Protein 3RCO (pdb70)

Secondary structure (DSSP, 8-state):
--HHHHHHHHHHHHHHT-TT-EEHHHHHHHHHHHHSS---TTTTT-SSHHHHHHT-TTTEEEEE-TTS-EEEEE--/---HHHHHHHHHHHHHHT-TT-EEHHHHHHHHHHHHSS---TTTTT-SSHHHHHHT-TTTEEEEE-TTS-EEEEEPP-

Radius of gyration: 16.79 Å; Cα contacts (8 Å, |Δi|>4): 207; chains: 2; bounding box: 36×57×35 Å

Sequence (154 aa):
MLEGDLVSKMLRAVLQSHKNGVALPRLQGEYRRSLTGDWIPFKQLGFPTLEAYLRSVPAVVRIETSRSGEITCYAMAGMLEGDLVSSKMLRAVLQSHKNGVALPRLQGEYRRSLTGDWIPFKQLGFPTLEAYLRSVPAVVRIETSRRSSGEITCYAMAC

Solvent-accessible surface area: 9227 Å² total; per-residue (Å²): 118,129,78,28,73,90,6,21,81,33,0,75,9,3,1,90,67,56,104,135,12,5,45,19,111,97,0,37,37,56,1,122,79,16,12,54,81,139,3,31,45,136,136,42,61,53,91,70,21,47,30,6,1,139,52,27,91,76,10,5,95,26,78,82,57,247,97,45,111,36,39,0,44,32,78,144,136,104,129,78,27,67,70,4,23,68,30,0,61,7,4,1,84,82,60,103,132,13,5,26,29,101,152,0,39,41,49,1,121,80,20,11,49,82,145,4,32,42,136,135,43,62,53,91,69,22,82,30,6,1,158,54,25,89,71,11,5,92,45,75,102,57,246,101,56,73,11,28,0,52,26,74,85,142

Foldseek 3Di:
DDPLVVLLVLLLVLQVVDPPFDWPVCSQVSSCVRPVHGRPQVVVPDPDPVRSVVVCCQAWDWDADPVGTITIHGHD/DDDPLVVLLVLLLVLQVVPPQFAWPVCSQVSSCVRPVHGRPQVVVPDPDPVRSQVVCCQQWDWDADPVGTIGIHGRDD

B-factor: mean 20.44, std 10.14, range [2.0, 56.43]

CATH classification: 3.30.420.610

InterPro domains:
  IPR002999 Tudor domain [PF00567] (460-581)
  IPR002999 Tudor domain [PF00567] (650-774)
  IPR002999 Tudor domain [PF00567] (909-1026)
  IPR002999 Tudor domain [PS50304] (513-570)
  IPR002999 Tudor domain [PS50304] (703-760)
  IPR002999 Tudor domain [SM00333] (512-568)
  IPR002999 Tudor domain [SM00333] (702-758)
  IPR025605 OST-HTH/LOTUS domain [PF12872] (7-70)
  IPR025605 OST-HTH/LOTUS domain [PF12872] (236-270)
  IPR025605 OST-HTH/LOTUS domain [PS51644] (3-76)
  IPR025605 OST-HTH/LOTUS domain [PS51644] (233-302)
  IPR025605 OST-HTH/LOTUS domain [PS51644] (337-406)
  IPR035437 SNase-like, OB-fold superfamily [G3DSA:2.40.50.90] (467-633)
  IPR035437 SNase-like, OB-fold superfamily [G3DSA:2.40.50.90] (656-823)
  IPR035437 SNase-like, OB-fold superfamily [G3DSA:2.40.50.90] (916-1080)
  IPR037978 TDRD7, third LOTUS domain [cd09974] (338-404)
  IPR041966 LOTUS-like domain [G3DSA:3.30.420.610] (1-82)
  IPR041966 LOTUS-like domain [G3DSA:3.30.420.610] (232-310)
  IPR041966 LOTUS-like domain [G3DSA:3.30.420.610] (331-412)
  IPR047448 TDRD7, second Tudor domain [cd20428] (653-792)

GO terms:
  GO:0035770 ribonucleoprotein granule (C, IDA)
  GO:0003729 mRNA binding (F, IDA)
  GO:0002089 lens morphogenesis in camera-type eye (P, IMP)
  GO:0010608 post-transcriptional regulation of gene expression (P, IMP)
  GO:0070306 lens fiber cell differentiation (P, IMP)
  GO:0005515 protein binding (F, IPI)
  GO:0036464 cytoplasmic ribonucleoprotein granule (C, IDA)

Nearest PDB structures (foldseek):
  3rco-assembly1_B  TM=9.983E-01  e=3.506E-13  Homo sapiens
  2lh9-assembly1_A  TM=9.184E-01  e=1.594E-10  Mus musculus
  8wxs-assembly1_B  TM=8.803E-01  e=1.521E-05  Drosophila melanogaster
  3s93-assembly1_A  TM=9.175E-01  e=5.518E-05  Homo sapiens
  8wxs-assembly1_A  TM=8.798E-01  e=2.428E-04  Drosophila melanogaster

Structure (mmCIF, N/CA/C/O backbone):
data_3RCO
#
_entry.id   3RCO
#
_cell.length_a   99.788
_cell.length_b   99.788
_cell.length_c   99.788
_cell.angle_alpha   90.00
_cell.angle_beta   90.00
_cell.angle_gamma   90.00
#
_symmetry.space_group_name_H-M   'I 2 3'
#
loop_
_entity.id
_entity.type
_entity.pdbx_description
1 polymer 'Tudor domain-containing protein 7'
2 non-polymer 'CHLORIDE ION'
3 water water
#
loop_
_atom_site.group_PDB
_atom_site.id
_atom_site.type_symbol
_atom_site.label_atom_id
_atom_site.label_alt_id
_atom_site.label_comp_id
_atom_site.label_asym_id
_atom_site.label_entity_id
_atom_site.label_seq_id
_atom_site.pdbx_PDB_ins_code
_atom_site.Cartn_x
_atom_site.Cartn_y
_atom_site.Cartn_z
_atom_site.occupancy
_atom_site.B_iso_or_equiv
_atom_site.auth_seq_id
_atom_site.auth_comp_id
_atom_site.auth_asym_id
_atom_site.auth_atom_id
_atom_site.pdbx_PDB_model_num
ATOM 1 N N . MET A 1 8 ? 38.886 12.901 26.461 1.00 33.46 18 MET A N 1
ATOM 2 C CA . MET A 1 8 ? 37.472 13.018 26.934 1.00 32.14 18 MET A CA 1
ATOM 3 C C . MET A 1 8 ? 37.335 14.253 27.842 1.00 31.26 18 MET A C 1
ATOM 4 O O . MET A 1 8 ? 36.253 14.547 28.356 1.00 31.51 18 MET A O 1
ATOM 6 N N . LEU A 1 9 ? 38.437 14.983 28.015 1.00 29.58 19 LEU A N 1
ATOM 7 C CA . LEU A 1 9 ? 38.411 16.224 28.769 1.00 27.90 19 LEU A CA 1
ATOM 8 C C . LEU A 1 9 ? 37.635 17.275 28.004 1.00 24.47 19 LEU A C 1
ATOM 9 O O . LEU A 1 9 ? 37.481 17.178 26.783 1.00 23.87 19 LEU A O 1
ATOM 14 N N . GLU A 1 10 ? 37.101 18.256 28.727 1.00 22.33 20 GLU A N 1
ATOM 15 C CA . GLU A 1 10 ? 36.375 19.331 28.069 1.00 20.68 20 GLU A CA 1
ATOM 16 C C . GLU A 1 10 ? 37.256 19.981 26.997 1.00 19.69 20 GLU A C 1
ATOM 17 O O . GLU A 1 10 ? 36.822 20.190 25.857 1.00 20.04 20 GLU A O 1
ATOM 23 N N . GLY A 1 11 ? 38.499 20.293 27.371 1.00 22.04 21 GLY A N 1
ATOM 24 C CA . GLY A 1 11 ? 39.415 20.980 26.465 1.00 22.52 21 GLY A CA 1
ATOM 25 C C . GLY A 1 11 ? 39.710 20.163 25.226 1.00 22.88 21 GLY A C 1
ATOM 26 O O . GLY A 1 11 ? 39.814 20.725 24.133 1.00 19.60 21 GLY A O 1
ATOM 27 N N . ASP A 1 12 ? 39.843 18.833 25.382 1.00 24.24 22 ASP A N 1
ATOM 28 C CA . ASP A 1 12 ? 40.034 17.938 24.225 1.00 25.39 22 ASP A CA 1
ATOM 29 C C . ASP A 1 12 ? 38.831 17.945 23.272 1.00 23.45 22 ASP A C 1
ATOM 30 O O . ASP A 1 12 ? 38.991 17.967 22.051 1.00 23.74 22 ASP A O 1
ATOM 35 N N . LEU A 1 13 ? 37.625 17.831 23.819 1.00 22.58 23 LEU A N 1
ATOM 36 C CA . LEU A 1 13 ? 36.442 17.908 22.995 1.00 20.83 23 LEU A CA 1
ATOM 37 C C . LEU A 1 13 ? 36.300 19.272 22.292 1.00 20.29 23 LEU A C 1
ATOM 38 O O . LEU A 1 13 ? 36.021 19.331 21.105 1.00 19.20 23 LEU A O 1
ATOM 43 N N . VAL A 1 14 ? 36.527 20.366 23.016 1.00 18.82 24 VAL A N 1
ATOM 44 C CA . VAL A 1 14 ? 36.401 21.684 22.396 1.00 17.16 24 VAL A CA 1
ATOM 45 C C . VAL A 1 14 ? 37.428 21.822 21.264 1.00 17.50 24 VAL A C 1
ATOM 46 O O . VAL A 1 14 ? 37.108 22.285 20.181 1.00 17.63 24 VAL A O 1
ATOM 50 N N . SER A 1 15 ? 38.650 21.359 21.521 1.00 20.23 25 SER A N 1
ATOM 51 C CA . SER A 1 15 ? 39.712 21.416 20.525 1.00 22.04 25 SER A CA 1
ATOM 52 C C . SER A 1 15 ? 39.349 20.680 19.237 1.00 23.00 25 SER A C 1
ATOM 53 O O . SER A 1 15 ? 39.543 21.206 18.132 1.00 20.70 25 SER A O 1
ATOM 56 N N . LYS A 1 16 ? 38.796 19.475 19.378 1.00 24.02 26 LYS A N 1
ATOM 57 C CA . LYS A 1 16 ? 38.358 18.697 18.224 1.00 24.58 26 LYS A CA 1
ATOM 58 C C . LYS A 1 16 ? 37.226 19.343 17.461 1.00 23.83 26 LYS A C 1
ATOM 59 O O . LYS A 1 16 ? 37.194 19.317 16.231 1.00 24.73 26 LYS A O 1
ATOM 62 N N . MET A 1 17 ? 36.273 19.919 18.178 1.00 21.37 27 MET A N 1
ATOM 63 C CA . MET A 1 17 ? 35.186 20.596 17.525 1.00 19.24 27 MET A CA 1
ATOM 64 C C . MET A 1 17 ? 35.651 21.873 16.824 1.00 18.70 27 MET A C 1
ATOM 65 O O . MET A 1 17 ? 35.212 22.186 15.730 1.00 18.21 27 MET A O 1
ATOM 70 N N . LEU A 1 18 ? 36.559 22.603 17.452 1.00 18.16 28 LEU A N 1
ATOM 71 C CA . LEU A 1 18 ? 37.111 23.786 16.805 1.00 17.28 28 LEU A CA 1
ATOM 72 C C . LEU A 1 18 ? 37.804 23.403 15.473 1.00 15.95 28 LEU A C 1
ATOM 73 O O . LEU A 1 18 ? 37.678 24.097 14.454 1.00 15.76 28 LEU A O 1
ATOM 78 N N . ARG A 1 19 ? 38.605 22.355 15.523 1.00 17.21 29 ARG A N 1
ATOM 79 C CA . ARG A 1 19 ? 39.311 21.899 14.320 1.00 19.18 29 ARG A CA 1
ATOM 80 C C . ARG A 1 19 ? 38.312 21.581 13.221 1.00 19.97 29 ARG A C 1
ATOM 81 O O . ARG A 1 19 ? 38.455 22.039 12.069 1.00 20.47 29 ARG A O 1
ATOM 89 N N . ALA A 1 20 ? 37.241 20.882 13.583 1.00 19.56 30 ALA A N 1
ATOM 90 C CA . ALA A 1 20 ? 36.197 20.602 12.612 1.00 19.76 30 ALA A CA 1
ATOM 91 C C . ALA A 1 20 ? 35.592 21.828 11.992 1.00 19.37 30 ALA A C 1
ATOM 92 O O . ALA A 1 20 ? 35.347 21.842 10.797 1.00 20.00 3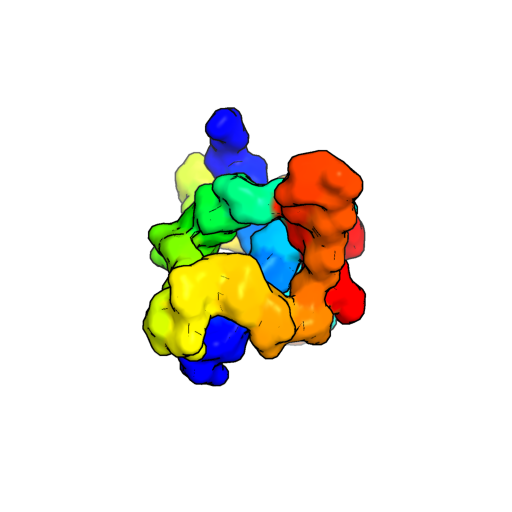0 ALA A O 1
ATOM 94 N N . VAL A 1 21 ? 35.350 22.888 12.790 1.00 16.82 31 VAL A N 1
ATOM 95 C CA . VAL A 1 21 ? 34.789 24.113 12.265 1.00 18.05 31 VAL A CA 1
ATOM 96 C C . VAL A 1 21 ? 35.775 24.782 11.297 1.00 18.66 31 VAL A C 1
ATOM 97 O O . VAL A 1 21 ? 35.381 25.219 10.239 1.00 18.13 31 VAL A O 1
ATOM 101 N N . LEU A 1 22 ? 37.062 24.811 11.659 1.00 20.59 32 LEU A N 1
ATOM 102 C CA . LEU A 1 22 ? 38.040 25.596 10.895 1.00 22.89 32 LEU A CA 1
ATOM 103 C C . LEU A 1 22 ? 38.310 24.912 9.556 1.00 25.37 32 LEU A C 1
ATOM 104 O O . LEU A 1 22 ? 38.407 25.571 8.502 1.00 23.35 32 LEU A O 1
ATOM 109 N N . GLN A 1 23 ? 38.411 23.588 9.608 1.00 28.78 33 GLN A N 1
ATOM 110 C CA . GLN A 1 23 ? 38.536 22.775 8.394 1.00 32.84 33 GLN A CA 1
ATOM 111 C C . GLN A 1 23 ? 37.377 22.953 7.401 1.00 34.76 33 GLN A C 1
ATOM 112 O O . GLN A 1 23 ? 37.567 22.802 6.198 1.00 36.03 33 GLN A O 1
ATOM 118 N N . SER A 1 24 ? 36.208 23.354 7.896 1.00 37.76 34 SER A N 1
ATOM 119 C CA . SER A 1 24 ? 35.072 23.637 7.030 1.00 40.44 34 SER A CA 1
ATOM 120 C C . SER A 1 24 ? 35.376 24.785 6.076 1.00 42.16 34 SER A C 1
ATOM 121 O O . SER A 1 24 ? 34.694 24.948 5.063 1.00 42.73 34 SER A O 1
ATOM 124 N N . HIS A 1 25 ? 36.397 25.581 6.403 1.00 43.24 35 HIS A N 1
ATOM 125 C CA . HIS A 1 25 ? 36.626 26.870 5.730 1.00 44.34 35 HIS A CA 1
ATOM 126 C C . HIS A 1 25 ? 38.031 26.961 5.176 1.00 44.35 35 HIS A C 1
ATOM 127 O O . HIS A 1 25 ? 38.989 27.183 5.929 1.00 45.92 35 HIS A O 1
ATOM 134 N N . LYS A 1 26 ? 38.164 26.806 3.862 1.00 43.66 36 LYS A N 1
ATOM 135 C CA . LYS A 1 26 ? 39.486 26.840 3.229 1.00 43.06 36 LYS A CA 1
ATOM 136 C C . LYS A 1 26 ? 40.137 28.213 3.384 1.00 42.37 36 LYS A C 1
ATOM 137 O O . LYS A 1 26 ? 41.361 28.321 3.536 1.00 42.15 36 LYS A O 1
ATOM 139 N N . ASN A 1 27 ? 39.308 29.257 3.357 1.00 41.01 37 ASN A N 1
ATOM 140 C CA . ASN A 1 27 ? 39.798 30.642 3.381 1.00 41.07 37 ASN A CA 1
ATOM 141 C C . ASN A 1 27 ? 39.955 31.206 4.797 1.00 38.15 37 ASN A C 1
ATOM 142 O O . ASN A 1 27 ? 40.102 32.419 4.974 1.00 37.95 37 ASN A O 1
ATOM 147 N N . GLY A 1 28 ? 39.901 30.334 5.798 1.00 34.80 38 GLY A N 1
ATOM 148 C CA . GLY A 1 28 ? 39.888 30.785 7.195 1.00 30.25 38 GLY A CA 1
ATOM 149 C C . GLY A 1 28 ? 38.570 31.415 7.609 1.00 27.99 38 GLY A C 1
ATOM 150 O O . GLY A 1 28 ? 37.639 31.509 6.813 1.00 27.35 38 GLY A O 1
ATOM 151 N N . VAL A 1 29 ? 38.493 31.827 8.876 1.00 24.45 39 VAL A N 1
ATOM 152 C CA . VAL A 1 29 ? 37.268 32.339 9.483 1.00 23.06 39 VAL A CA 1
ATOM 153 C C . VAL A 1 29 ? 37.673 33.604 10.225 1.00 21.29 39 VAL A C 1
ATOM 154 O O . VAL A 1 29 ? 38.602 33.570 11.030 1.00 20.90 39 VAL A O 1
ATOM 158 N N . ALA A 1 30 ? 37.001 34.713 9.938 1.00 19.65 40 ALA A N 1
ATOM 159 C CA . ALA A 1 30 ? 37.277 35.958 10.673 1.00 18.97 40 ALA A CA 1
ATOM 160 C C . ALA A 1 30 ? 36.902 35.763 12.124 1.00 18.38 40 ALA A C 1
ATOM 161 O O . ALA A 1 30 ? 35.854 35.175 12.425 1.00 18.96 40 ALA A O 1
ATOM 163 N N . LEU A 1 31 ? 37.775 36.204 13.030 1.00 17.20 41 LEU A N 1
ATOM 164 C CA . LEU A 1 31 ? 37.632 35.859 14.427 1.00 17.65 41 LEU A CA 1
ATOM 165 C C . LEU A 1 31 ? 36.255 36.298 15.002 1.00 17.73 41 LEU A C 1
ATOM 166 O O . LEU A 1 31 ? 35.645 35.556 15.791 1.00 19.24 41 LEU A O 1
ATOM 171 N N . PRO A 1 32 ? 35.748 37.467 14.596 1.00 18.68 42 PRO A N 1
ATOM 172 C CA . PRO A 1 32 ? 34.423 37.858 15.128 1.00 20.00 42 PRO A CA 1
ATOM 173 C C . PRO A 1 32 ? 33.284 36.935 14.697 1.00 19.55 42 PRO A C 1
ATOM 174 O O . PRO A 1 32 ? 32.193 36.981 15.279 1.00 18.18 42 PRO A O 1
ATOM 178 N N . ARG A 1 33 ? 33.514 36.126 13.671 1.00 18.75 43 ARG A N 1
ATOM 179 C CA . ARG A 1 33 ? 32.447 35.253 13.152 1.00 19.28 43 ARG A CA 1
ATOM 180 C C . ARG A 1 33 ? 32.603 33.837 13.686 1.00 19.03 43 ARG A C 1
ATOM 181 O O . ARG A 1 33 ? 31.749 32.954 13.405 1.00 18.58 43 ARG A O 1
ATOM 185 N N . LEU A 1 34 ? 33.710 33.583 14.407 1.00 14.25 44 LEU A N 1
ATOM 186 C CA . LEU A 1 34 ? 34.043 32.217 14.788 1.00 14.73 44 LEU A CA 1
ATOM 187 C C . LEU A 1 34 ? 32.990 31.586 15.735 1.00 14.25 44 LEU A C 1
ATOM 188 O O . LEU A 1 34 ? 32.553 30.427 15.528 1.00 13.92 44 LEU A O 1
ATOM 193 N N . GLN A 1 35 ? 32.544 32.350 16.744 1.00 13.22 45 GLN A N 1
ATOM 194 C CA . GLN A 1 35 ? 31.574 31.827 17.727 1.00 12.74 45 GLN A CA 1
ATOM 195 C C . GLN A 1 35 ? 30.292 31.358 17.044 1.00 13.66 45 GLN A C 1
ATOM 196 O O . GLN A 1 35 ? 29.811 30.231 17.278 1.00 14.50 45 GLN A O 1
ATOM 202 N N . GLY A 1 36 ? 29.789 32.176 16.137 1.00 15.23 46 GLY A N 1
ATOM 203 C CA . GLY A 1 36 ? 28.587 31.821 15.368 1.00 18.33 46 GLY A CA 1
ATOM 204 C C . GLY A 1 36 ? 28.734 30.589 14.481 1.00 20.14 46 GLY A C 1
ATOM 205 O O . GLY A 1 36 ? 27.858 29.706 14.472 1.00 21.43 46 GLY A O 1
ATOM 206 N N . GLU A 1 37 ? 29.829 30.521 13.720 1.00 18.84 47 GLU A N 1
ATOM 207 C CA . GLU A 1 37 ? 30.106 29.343 12.884 1.00 21.11 47 GLU A CA 1
ATOM 208 C C . GLU A 1 37 ? 30.261 28.101 13.735 1.00 20.12 47 GLU A C 1
ATOM 209 O O . GLU A 1 37 ? 29.805 27.006 13.369 1.00 22.25 47 GLU A O 1
ATOM 215 N N . TYR A 1 38 ? 30.902 28.254 14.895 1.00 17.56 48 TYR A N 1
ATOM 216 C CA . TYR A 1 38 ? 31.142 27.122 15.754 1.00 16.16 48 TYR A CA 1
ATOM 217 C C . TYR A 1 38 ? 29.814 26.643 16.358 1.00 19.14 48 TYR A C 1
ATOM 218 O O . TYR A 1 38 ? 29.579 25.443 16.446 1.00 20.09 48 TYR A O 1
ATOM 227 N N A ARG A 1 39 ? 28.950 27.581 16.750 0.70 16.61 49 ARG A N 1
ATOM 228 N N B ARG A 1 39 ? 28.948 27.578 16.747 0.30 18.56 49 ARG A N 1
ATOM 229 C CA A ARG A 1 39 ? 27.627 27.195 17.284 0.70 18.46 49 ARG A CA 1
ATOM 230 C CA B ARG A 1 39 ? 27.628 27.209 17.283 0.30 19.83 49 ARG A CA 1
ATOM 231 C C A ARG A 1 39 ? 26.774 26.500 16.217 0.70 21.20 49 ARG A C 1
ATOM 232 C C B ARG A 1 39 ? 26.763 26.519 16.228 0.30 21.55 49 ARG A C 1
ATOM 233 O O A ARG A 1 39 ? 26.012 25.562 16.515 0.70 23.27 49 ARG A O 1
ATOM 234 O O B ARG A 1 39 ? 25.985 25.610 16.537 0.30 22.42 49 ARG A O 1
ATOM 249 N N . SER A 1 40 ? 26.905 26.962 14.986 1.00 22.01 50 SER A N 1
ATOM 250 C CA . SER A 1 40 ? 26.198 26.373 13.856 1.00 26.08 50 SER A CA 1
ATOM 251 C C . SER A 1 40 ? 26.471 24.880 13.738 1.00 25.94 50 SER A C 1
ATOM 252 O O . SER A 1 40 ? 25.580 24.121 13.376 1.00 27.71 50 SER A O 1
ATOM 255 N N . LEU A 1 41 ? 27.708 24.479 14.022 1.00 24.50 51 LEU A N 1
ATOM 256 C CA . LEU A 1 41 ? 28.129 23.084 13.945 1.00 23.45 51 LEU A CA 1
ATOM 257 C C . LEU A 1 41 ? 27.861 22.309 15.242 1.00 24.62 51 LEU A C 1
ATOM 258 O O . LEU A 1 41 ? 27.508 21.121 15.206 1.00 23.66 51 LEU A O 1
ATOM 263 N N . THR A 1 42 ? 28.021 22.954 16.388 1.00 21.75 52 THR A N 1
ATOM 264 C CA . THR A 1 42 ? 28.126 22.210 17.632 1.00 21.62 52 THR A CA 1
A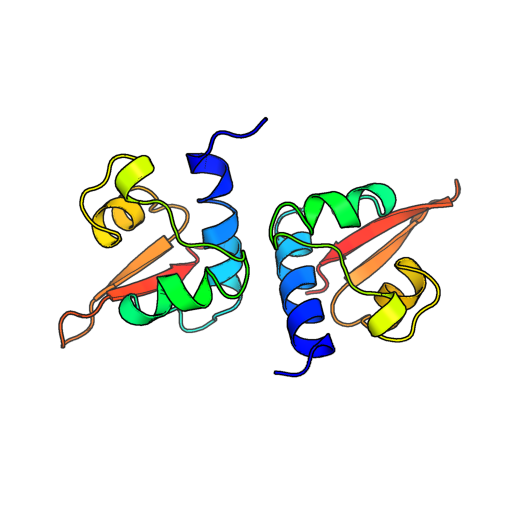TOM 265 C C . THR A 1 42 ? 26.874 22.353 18.509 1.00 21.78 52 THR A C 1
ATOM 266 O O . THR A 1 42 ? 26.759 21.650 19.495 1.00 25.44 52 THR A O 1
ATOM 270 N N . GLY A 1 43 ? 26.084 23.381 18.239 1.00 21.85 53 GLY A N 1
ATOM 271 C CA . GLY A 1 43 ? 24.941 23.759 19.061 1.00 22.27 53 GLY A CA 1
ATOM 272 C C . GLY A 1 43 ? 25.231 24.714 20.227 1.00 22.26 53 GLY A C 1
ATOM 273 O O . GLY A 1 43 ? 24.321 25.126 20.925 1.00 22.05 53 GLY A O 1
ATOM 274 N N . ASP A 1 44 ? 26.500 25.029 20.482 1.00 20.79 54 ASP A N 1
ATOM 275 C CA . ASP A 1 44 ? 26.805 25.953 21.584 1.00 20.29 54 ASP A CA 1
ATOM 276 C C . ASP A 1 44 ? 28.066 26.755 21.351 1.00 17.59 54 ASP A C 1
ATOM 277 O O . ASP A 1 44 ? 28.702 26.608 20.322 1.00 16.22 54 ASP A O 1
ATOM 282 N N . TRP A 1 45 ? 28.377 27.634 22.292 1.00 14.45 55 TRP A N 1
ATOM 283 C CA . TRP A 1 45 ? 29.500 28.531 22.140 1.00 12.75 55 TRP A CA 1
ATOM 284 C C . TRP A 1 45 ? 30.791 27.862 22.546 1.00 11.54 55 TRP A C 1
ATOM 285 O O . TRP A 1 45 ? 30.783 26.904 23.301 1.00 12.61 55 TRP A O 1
ATOM 296 N N . ILE A 1 46 ? 31.919 28.468 22.168 1.00 11.50 56 ILE A N 1
ATOM 297 C CA . ILE A 1 46 ? 33.242 28.005 22.615 1.00 11.55 56 ILE A CA 1
ATOM 298 C C . ILE A 1 46 ? 33.402 28.493 24.056 1.00 11.83 56 ILE A C 1
ATOM 299 O O . ILE A 1 46 ? 33.319 29.684 24.269 1.00 13.22 56 ILE A O 1
ATOM 304 N N . PRO A 1 47 ? 33.628 27.574 25.029 1.00 12.05 57 PRO A N 1
ATOM 305 C CA . PRO A 1 47 ? 33.562 27.897 26.456 1.00 13.63 57 PRO A CA 1
ATOM 306 C C . PRO A 1 47 ? 34.919 28.434 26.973 1.00 14.07 57 PRO A C 1
ATOM 307 O O . PRO A 1 47 ? 35.572 27.818 27.857 1.00 15.20 57 PRO A O 1
ATOM 311 N N . PHE A 1 48 ? 35.349 29.556 26.397 1.00 13.28 58 PHE A N 1
ATOM 312 C CA . PHE A 1 48 ? 36.705 30.045 26.668 1.00 13.97 58 PHE A CA 1
ATOM 313 C C . PHE A 1 48 ? 36.928 30.479 28.126 1.00 16.69 58 PHE A C 1
ATOM 314 O O . PHE A 1 48 ? 38.014 30.267 28.666 1.00 17.03 58 PHE A O 1
ATOM 322 N N . LYS A 1 49 ? 35.887 30.998 28.781 1.00 17.20 59 LYS A N 1
ATOM 323 C CA . LYS A 1 49 ? 36.004 31.305 30.222 1.00 19.78 59 LYS A CA 1
ATOM 324 C C . LYS A 1 49 ? 36.144 30.044 31.073 1.00 20.92 59 LYS A C 1
ATOM 325 O O . LYS A 1 49 ? 37.031 29.961 31.930 1.00 20.88 59 LYS A O 1
ATOM 331 N N . GLN A 1 50 ? 35.306 29.029 30.825 1.00 20.36 60 GLN A N 1
ATOM 332 C CA . GLN A 1 50 ? 35.450 27.746 31.551 1.00 20.63 60 GLN A CA 1
ATOM 333 C C . GLN A 1 50 ? 36.831 27.149 31.403 1.00 21.56 60 GLN A C 1
ATOM 334 O O . GLN A 1 50 ? 37.341 26.499 32.326 1.00 22.36 60 GLN A O 1
ATOM 340 N N . LEU A 1 51 ? 37.390 27.271 30.203 1.00 19.17 61 LEU A N 1
ATOM 341 C CA . LEU A 1 51 ? 38.673 26.666 29.924 1.00 21.08 61 LEU A CA 1
ATOM 342 C C . LEU A 1 51 ? 39.825 27.469 30.545 1.00 21.50 61 LEU A C 1
ATOM 343 O O . LEU A 1 51 ? 40.964 27.010 30.548 1.00 24.36 61 LEU A O 1
ATOM 348 N N . GLY A 1 52 ? 39.505 28.652 31.074 1.00 23.31 62 GLY A N 1
ATOM 349 C CA . GLY A 1 52 ? 40.452 29.447 31.889 1.00 24.22 62 GLY A CA 1
ATOM 350 C C . GLY A 1 52 ? 41.023 30.699 31.230 1.00 24.99 62 GLY A C 1
ATOM 351 O O . GLY A 1 52 ? 42.079 31.200 31.646 1.00 25.06 62 GLY A O 1
ATOM 352 N N . PHE A 1 53 ? 40.312 31.248 30.239 1.00 24.22 63 PHE A N 1
ATOM 353 C CA . PHE A 1 53 ? 40.830 32.374 29.434 1.00 22.44 63 PHE A CA 1
ATOM 354 C C . PHE A 1 53 ? 39.916 33.594 29.446 1.00 22.79 63 PHE A C 1
ATOM 355 O O . PHE A 1 53 ? 38.681 33.469 29.524 1.00 22.64 63 PHE A O 1
ATOM 363 N N . PRO A 1 54 ? 40.512 34.806 29.437 1.00 21.95 64 PRO A N 1
ATOM 364 C CA . PRO A 1 54 ? 39.692 36.000 29.546 1.00 21.28 64 PRO A CA 1
ATOM 365 C C . PRO A 1 54 ? 38.957 36.321 28.255 1.00 19.56 64 PRO A C 1
ATOM 366 O O . PRO A 1 54 ? 37.972 37.080 28.276 1.00 19.06 64 PRO A O 1
ATOM 370 N N . THR A 1 55 ? 39.493 35.833 27.137 1.00 18.40 65 THR A N 1
ATOM 371 C CA . THR A 1 55 ? 38.961 36.122 25.801 1.00 17.57 65 THR A CA 1
ATOM 372 C C . THR A 1 55 ? 39.037 34.868 24.922 1.00 15.21 65 THR A C 1
ATOM 373 O O . THR A 1 55 ? 39.786 33.928 25.198 1.00 15.73 65 THR A O 1
ATOM 377 N N . LEU A 1 56 ? 38.249 34.872 23.851 1.00 14.53 66 LEU A N 1
ATOM 378 C CA . LEU A 1 56 ? 38.304 33.800 22.857 1.00 12.36 66 LEU A CA 1
ATOM 379 C C . LEU A 1 56 ? 39.678 33.749 22.239 1.00 14.17 66 LEU A C 1
ATOM 380 O O . LEU A 1 56 ? 40.299 32.697 22.198 1.00 14.03 66 LEU A O 1
ATOM 385 N N . GLU A 1 57 ? 40.195 34.911 21.834 1.00 13.97 67 GLU A N 1
ATOM 386 C CA . GLU A 1 57 ? 41.549 34.925 21.255 1.00 15.13 67 GLU A CA 1
ATOM 387 C C . GLU A 1 57 ? 42.636 34.363 22.189 1.00 15.15 67 GLU A C 1
ATOM 388 O O . GLU A 1 57 ? 43.470 33.562 21.741 1.00 14.01 67 GLU A O 1
ATOM 394 N N . ALA A 1 58 ? 42.532 34.663 23.494 1.00 16.05 68 ALA A N 1
ATOM 395 C CA . ALA A 1 58 ? 43.458 34.082 24.506 1.00 16.17 68 ALA A CA 1
ATOM 396 C C . ALA A 1 58 ? 43.379 32.559 24.578 1.00 17.19 68 ALA A C 1
ATOM 397 O O . ALA A 1 58 ? 44.404 31.858 24.674 1.00 15.80 68 ALA A O 1
ATOM 399 N N . TYR A 1 59 ? 42.166 32.025 24.494 1.00 16.07 69 TYR A N 1
ATOM 400 C CA . TYR A 1 59 ? 42.008 30.581 24.367 1.00 16.18 69 TYR A CA 1
ATOM 401 C C . TYR A 1 59 ? 42.680 30.037 23.068 1.00 15.44 69 TYR A C 1
ATOM 402 O O . TYR A 1 59 ? 43.398 29.040 23.083 1.00 16.06 69 TYR A O 1
ATOM 411 N N . LEU A 1 60 ? 42.481 30.720 21.959 1.00 14.45 70 LEU A N 1
ATOM 412 C CA . LEU A 1 60 ? 42.992 30.207 20.704 1.00 15.72 70 LEU A CA 1
ATOM 413 C C . LEU A 1 60 ? 44.530 30.160 20.723 1.00 16.11 70 LEU A C 1
ATOM 414 O O . LEU A 1 60 ? 45.135 29.268 20.104 1.00 15.94 70 LEU A O 1
ATOM 419 N N . ARG A 1 61 ? 45.137 31.081 21.461 1.00 17.61 71 ARG A N 1
ATOM 420 C CA . ARG A 1 61 ? 46.618 31.107 21.620 1.00 18.78 71 ARG A CA 1
ATOM 421 C C . ARG A 1 61 ? 47.110 29.883 22.402 1.00 22.03 71 ARG A C 1
ATOM 422 O O . ARG A 1 61 ? 48.282 29.456 22.257 1.00 21.45 71 ARG A O 1
ATOM 430 N N . SER A 1 62 ? 46.230 29.320 23.227 1.00 19.62 72 SER A N 1
ATOM 431 C CA . SER A 1 62 ? 46.590 28.134 24.003 1.00 20.82 72 SER A CA 1
ATOM 432 C C . SER A 1 62 ? 46.606 26.844 23.166 1.00 22.56 72 SER A C 1
ATOM 433 O O . SER A 1 62 ? 47.017 25.780 23.679 1.00 22.81 72 SER A O 1
ATOM 436 N N . VAL A 1 63 ? 46.079 26.895 21.936 1.00 20.49 73 VAL A N 1
ATOM 437 C CA . VAL A 1 63 ? 46.034 25.693 21.079 1.00 22.08 73 VAL A CA 1
ATOM 438 C C . VAL A 1 63 ? 46.707 25.888 19.704 1.00 23.88 73 VAL A C 1
ATOM 439 O O . VAL A 1 63 ? 46.060 25.766 18.659 1.00 22.47 73 VAL A O 1
ATOM 443 N N . PRO A 1 64 ? 48.032 26.192 19.707 1.00 25.24 74 PRO A N 1
ATOM 444 C CA . PRO A 1 64 ? 48.682 26.592 18.434 1.00 27.24 74 PRO A CA 1
ATOM 445 C C . PRO A 1 64 ? 48.776 25.431 17.448 1.00 28.73 74 PRO A C 1
ATOM 446 O O . PRO A 1 64 ? 48.789 25.648 16.232 1.00 30.28 74 PRO A O 1
ATOM 450 N N . ALA A 1 65 ? 48.735 24.197 17.955 1.00 29.51 75 ALA A N 1
ATOM 451 C CA . ALA A 1 65 ? 48.724 23.037 17.056 1.00 29.01 75 ALA A CA 1
ATOM 452 C C . ALA A 1 65 ? 47.398 22.900 16.304 1.00 28.83 75 ALA A C 1
ATOM 453 O O . ALA A 1 65 ? 47.309 22.167 15.317 1.00 29.62 75 ALA A O 1
ATOM 455 N N . VAL A 1 66 ? 46.365 23.625 16.754 1.00 26.02 76 VAL A N 1
ATOM 456 C CA . VAL A 1 66 ? 45.026 23.522 16.157 1.00 22.86 76 VAL A CA 1
ATOM 457 C C . VAL A 1 66 ? 44.661 24.691 15.259 1.00 21.83 76 VAL A C 1
ATOM 458 O O . VAL A 1 66 ? 43.976 24.529 14.270 1.00 19.45 76 VAL A O 1
ATOM 462 N N . VAL A 1 67 ? 45.041 25.888 15.664 1.00 21.13 77 VAL A N 1
ATOM 463 C CA . VAL A 1 67 ? 44.615 27.074 14.934 1.00 23.08 77 VAL A CA 1
ATOM 464 C C . VAL A 1 67 ? 45.789 27.997 14.657 1.00 21.05 77 VAL A C 1
ATOM 465 O O . VAL A 1 67 ? 46.592 28.266 15.541 1.00 22.24 77 VAL A O 1
ATOM 469 N N . ARG A 1 68 ? 45.911 28.414 13.407 1.00 22.06 78 ARG A N 1
ATOM 470 C CA . ARG A 1 68 ? 46.858 29.459 13.037 1.00 21.15 78 ARG A CA 1
ATOM 471 C C . ARG A 1 68 ? 46.137 30.788 13.040 1.00 21.57 78 ARG A C 1
ATOM 472 O O . ARG A 1 68 ? 45.052 30.899 12.500 1.00 20.03 78 ARG A O 1
ATOM 480 N N . ILE A 1 69 ? 46.749 31.804 13.646 1.00 20.72 79 ILE A N 1
ATOM 481 C CA . ILE A 1 69 ? 46.105 33.109 13.744 1.00 19.91 79 ILE A CA 1
ATOM 482 C C . ILE A 1 69 ? 46.902 34.118 12.930 1.00 22.58 79 ILE A C 1
ATOM 483 O O . ILE A 1 69 ? 48.121 34.210 13.088 1.00 25.66 79 ILE A O 1
ATOM 488 N N . GLU A 1 70 ? 46.235 34.806 12.009 1.00 22.92 80 GLU A N 1
ATOM 489 C CA . GLU A 1 70 ? 46.856 35.903 11.282 1.00 22.83 80 GLU A CA 1
ATOM 490 C C . GLU A 1 70 ? 46.218 37.212 11.676 1.00 21.69 80 GLU A C 1
ATOM 491 O O . GLU A 1 70 ? 45.004 37.327 11.719 1.00 19.93 80 GLU A O 1
ATOM 497 N N . THR A 1 71 ? 47.040 38.220 11.959 1.00 20.47 81 THR A N 1
ATOM 498 C CA . THR A 1 71 ? 46.521 39.542 12.211 1.00 19.55 81 THR A CA 1
ATOM 499 C C . THR A 1 71 ? 47.047 40.511 11.160 1.00 21.30 81 THR A C 1
ATOM 500 O O . THR A 1 71 ? 48.266 40.609 10.958 1.00 20.64 81 THR A O 1
ATOM 504 N N . SER A 1 72 ? 46.125 41.220 10.519 1.00 20.78 82 SER A N 1
ATOM 505 C CA . SER A 1 72 ? 46.471 42.253 9.539 1.00 24.53 82 SER A CA 1
ATOM 506 C C . SER A 1 72 ? 46.994 43.562 10.177 1.00 24.44 82 SER A C 1
ATOM 507 O O . SER A 1 72 ? 46.878 43.800 11.396 1.00 19.89 82 SER A O 1
ATOM 510 N N . ARG A 1 73 ? 47.552 44.428 9.336 1.00 26.41 83 ARG A N 1
ATOM 511 C CA . ARG A 1 73 ? 48.033 45.719 9.821 1.00 27.22 83 ARG A CA 1
ATOM 512 C C . ARG A 1 73 ? 46.912 46.704 10.243 1.00 27.24 83 ARG A C 1
ATOM 513 O O . ARG A 1 73 ? 47.195 47.720 10.901 1.00 26.97 83 ARG A O 1
ATOM 521 N N . SER A 1 74 ? 45.652 46.404 9.897 1.00 25.73 84 SER A N 1
ATOM 522 C CA . SER A 1 74 ? 44.500 47.183 10.428 1.00 24.85 84 SER A CA 1
ATOM 523 C C . SER A 1 74 ? 43.885 46.557 11.670 1.00 21.75 84 SER A C 1
ATOM 524 O O . SER A 1 74 ? 42.913 47.083 12.231 1.00 21.47 84 SER A O 1
ATOM 527 N N . GLY A 1 75 ? 44.484 45.454 12.113 1.00 19.95 85 GLY A N 1
ATOM 528 C CA . GLY A 1 75 ? 44.107 44.794 13.367 1.00 17.26 85 GLY A CA 1
ATOM 529 C C . GLY A 1 75 ? 42.967 43.792 13.248 1.00 14.72 85 GLY A C 1
ATOM 530 O O . GLY A 1 75 ? 42.372 43.435 14.251 1.00 14.26 85 GLY A O 1
ATOM 531 N N . GLU A 1 76 ? 42.689 43.319 12.048 0.50 9.67 86 GLU A N 1
ATOM 532 C CA . GLU A 1 76 ? 41.633 42.318 11.878 0.50 9.97 86 GLU A CA 1
ATOM 533 C C . GLU A 1 76 ? 42.225 40.926 11.915 0.50 9.43 86 GLU A C 1
ATOM 534 O O . GLU A 1 76 ? 43.331 40.712 11.429 0.50 6.44 86 GLU A O 1
ATOM 540 N N . ILE A 1 77 ? 41.499 39.969 12.512 1.00 13.27 87 ILE A N 1
ATOM 541 C CA . ILE A 1 77 ? 42.090 38.645 12.833 1.00 13.25 87 ILE A CA 1
ATOM 542 C C . ILE A 1 77 ? 41.414 37.523 12.029 1.00 14.98 87 ILE A C 1
ATOM 543 O O . ILE A 1 77 ? 40.191 37.477 11.942 1.00 15.63 87 ILE A O 1
ATOM 548 N N . THR A 1 78 ? 42.232 36.630 11.458 1.00 15.53 88 THR A N 1
ATOM 549 C CA . THR A 1 78 ? 41.709 35.495 10.684 1.00 16.89 88 THR A CA 1
ATOM 550 C C . THR A 1 78 ? 42.300 34.219 11.246 1.00 17.06 88 THR A C 1
ATOM 551 O O . THR A 1 78 ? 43.456 34.196 11.673 1.00 17.54 88 THR A O 1
ATOM 555 N N . CYS A 1 79 ? 41.457 33.190 11.378 1.00 17.32 89 CYS A N 1
ATOM 556 C CA . CYS A 1 79 ? 41.841 31.936 12.036 1.00 16.14 89 CYS A CA 1
ATOM 557 C C . CYS A 1 79 ? 41.794 30.839 10.994 1.00 18.16 89 CYS A C 1
ATOM 558 O O . CYS A 1 79 ? 40.798 30.736 10.284 1.00 19.77 89 CYS A O 1
ATOM 561 N N . TYR A 1 80 ? 42.802 29.974 11.009 1.00 19.63 90 TYR A N 1
ATOM 562 C CA . TYR A 1 80 ? 42.948 28.887 10.040 1.00 21.42 90 TYR A CA 1
ATOM 563 C C . TYR A 1 80 ? 43.190 27.582 10.735 1.00 22.51 90 TYR A C 1
ATOM 564 O O . TYR A 1 80 ? 43.949 27.507 11.726 1.00 21.03 90 TYR A O 1
ATOM 573 N N . ALA A 1 81 ? 42.620 26.511 10.169 1.00 24.32 91 ALA A N 1
ATOM 574 C CA . ALA A 1 81 ? 42.983 25.164 10.602 1.00 27.88 91 ALA A CA 1
ATOM 575 C C . ALA A 1 81 ? 44.486 24.954 10.434 1.00 30.44 91 ALA A C 1
ATOM 576 O O . ALA A 1 81 ? 45.070 25.369 9.434 1.00 31.54 91 ALA A O 1
ATOM 578 N N . MET A 1 82 ? 45.110 24.416 11.465 1.00 34.70 92 MET A N 1
ATOM 579 C CA . MET A 1 82 ? 46.523 24.068 11.428 1.00 39.90 92 MET A CA 1
ATOM 580 C C . MET A 1 82 ? 46.615 22.618 10.953 1.00 42.48 92 MET A C 1
ATOM 581 O O . MET A 1 82 ? 45.862 21.769 11.423 1.00 44.15 92 MET A O 1
ATOM 586 N N . ALA A 1 83 ? 47.472 22.359 9.961 1.00 45.82 93 ALA A N 1
ATOM 587 C CA . ALA A 1 83 ? 47.659 21.004 9.418 1.00 47.22 93 ALA A CA 1
ATOM 588 C C . ALA A 1 83 ? 48.345 20.068 10.421 1.00 48.46 93 ALA A C 1
ATOM 589 O O . ALA A 1 83 ? 47.783 19.033 10.807 1.00 49.93 93 ALA A O 1
ATOM 591 N N . GLY B 1 7 ? 20.640 30.359 6.036 1.00 34.85 17 GLY B N 1
ATOM 592 C CA . GLY B 1 7 ? 20.479 30.434 4.546 1.00 32.03 17 GLY B CA 1
ATOM 593 C C . GLY B 1 7 ? 20.531 29.069 3.866 1.00 31.03 17 GLY B C 1
ATOM 594 O O . GLY B 1 7 ? 19.806 28.815 2.893 1.00 29.85 17 GLY B O 1
ATOM 595 N N . MET B 1 8 ? 21.348 28.167 4.404 1.00 27.26 18 MET B N 1
ATOM 596 C CA . MET B 1 8 ? 21.563 26.895 3.745 1.00 25.64 18 MET B CA 1
ATOM 597 C C . MET B 1 8 ? 20.366 25.943 3.854 1.00 22.98 18 MET B C 1
ATOM 598 O O . MET B 1 8 ? 19.650 25.912 4.863 1.00 21.90 18 MET B O 1
ATOM 603 N N . LEU B 1 9 ? 20.182 25.158 2.802 1.00 21.32 19 LEU B N 1
ATOM 604 C CA . LEU B 1 9 ? 19.288 24.046 2.819 1.00 17.92 19 LEU B CA 1
ATOM 605 C C . LEU B 1 9 ? 19.623 23.036 3.948 1.00 15.49 19 LEU B C 1
ATOM 606 O O . LEU B 1 9 ? 20.786 22.834 4.301 1.00 14.54 19 LEU B O 1
ATOM 611 N N . GLU B 1 10 ? 18.591 22.440 4.529 1.00 14.29 20 GLU B N 1
ATOM 612 C CA . GLU B 1 10 ? 18.802 21.426 5.564 1.00 11.94 20 GLU B CA 1
ATOM 613 C C . GLU B 1 10 ? 19.784 20.371 5.089 1.00 10.97 20 GLU B C 1
ATOM 614 O O . GLU B 1 10 ? 20.742 20.042 5.790 1.00 10.87 20 GLU B O 1
ATOM 620 N N . GLY B 1 11 ? 19.576 19.890 3.869 1.00 11.64 21 GLY B N 1
ATOM 621 C CA . GLY B 1 11 ? 20.453 18.864 3.294 1.00 13.06 21 GLY B CA 1
ATOM 622 C C . GLY B 1 11 ? 21.891 19.337 3.207 1.00 12.72 21 GLY B C 1
ATOM 623 O O . GLY B 1 11 ? 22.796 18.586 3.526 1.00 12.28 21 GLY B O 1
ATOM 624 N N . ASP B 1 12 ? 22.121 20.604 2.828 1.00 14.30 22 ASP B N 1
ATOM 625 C CA . ASP B 1 12 ? 23.512 21.117 2.760 1.00 15.21 22 ASP B CA 1
ATOM 626 C C . ASP B 1 12 ? 24.153 21.207 4.137 1.00 16.65 22 ASP B C 1
ATOM 627 O O . ASP B 1 12 ? 25.346 20.929 4.302 1.00 14.78 22 ASP B O 1
ATOM 632 N N . LEU B 1 13 ? 23.377 21.618 5.139 1.00 13.63 23 LEU B N 1
ATOM 633 C CA . LEU B 1 13 ? 23.930 21.710 6.473 1.00 12.34 23 LEU B CA 1
ATOM 634 C C . LEU B 1 13 ? 24.307 20.326 6.997 1.00 10.56 23 LEU B C 1
ATOM 635 O O . LEU B 1 13 ? 25.353 20.140 7.604 1.00 13.11 23 LEU B O 1
ATOM 640 N N . VAL B 1 14 ? 23.412 19.376 6.833 1.00 10.32 24 VAL B N 1
ATOM 641 C CA . VAL B 1 14 ? 23.690 18.000 7.321 1.00 9.39 24 VAL B CA 1
ATOM 642 C C . VAL B 1 14 ? 24.924 17.415 6.634 1.00 9.21 24 VAL B C 1
ATOM 643 O O . VAL B 1 14 ? 25.751 16.784 7.267 1.00 9.59 24 VAL B O 1
ATOM 647 N N A SER B 1 15 ? 25.021 17.629 5.321 0.50 11.96 25 SER B N 1
ATOM 648 N N B SER B 1 15 ? 25.028 17.635 5.328 0.50 12.04 25 SER B N 1
ATOM 649 C CA A SER B 1 15 ? 26.208 17.195 4.524 0.50 12.76 25 SER B CA 1
ATOM 650 C CA B SER B 1 15 ? 26.203 17.165 4.553 0.50 12.84 25 SER B CA 1
ATOM 651 C C A SER B 1 15 ? 27.505 17.733 5.120 0.50 13.76 25 SER B C 1
ATOM 652 C C B SER B 1 15 ? 27.509 17.729 5.123 0.50 13.84 25 SER B C 1
ATOM 653 O O A SER B 1 15 ? 28.471 16.996 5.327 0.50 14.39 25 SER B O 1
ATOM 654 O O B SER B 1 15 ? 28.484 17.003 5.321 0.50 14.42 25 SER B O 1
ATOM 659 N N . LYS B 1 16 ? 27.510 19.024 5.409 1.00 14.26 26 LYS B N 1
ATOM 660 C CA . LYS B 1 16 ? 28.671 19.677 5.998 1.00 14.65 26 LYS B CA 1
ATOM 661 C C . LYS B 1 16 ? 29.044 19.141 7.366 1.00 14.27 26 LYS B C 1
ATOM 662 O O . LYS B 1 16 ? 30.238 18.928 7.667 1.00 14.92 26 LYS B O 1
ATOM 665 N N . MET B 1 17 ? 28.036 18.856 8.188 1.00 11.40 27 MET B N 1
ATOM 666 C CA . MET B 1 17 ? 28.274 18.301 9.508 1.00 12.76 27 MET B CA 1
ATOM 667 C C . MET B 1 17 ? 28.791 16.860 9.439 1.00 11.61 27 MET B C 1
ATOM 668 O O . MET B 1 17 ? 29.696 16.479 10.140 1.00 11.57 27 MET B O 1
ATOM 673 N N . LEU B 1 18 ? 28.199 16.084 8.565 1.00 10.02 28 LEU B N 1
ATOM 674 C CA . LEU B 1 18 ? 28.636 14.720 8.342 1.00 9.59 28 LEU B CA 1
ATOM 675 C C . LEU B 1 18 ? 30.089 14.721 7.851 1.00 11.20 28 LEU B C 1
ATOM 676 O O . LEU B 1 18 ? 30.903 13.936 8.345 1.00 11.27 28 LEU B O 1
ATOM 681 N N . ARG B 1 19 ? 30.419 15.582 6.884 1.00 11.67 29 ARG B N 1
ATOM 682 C CA . ARG B 1 19 ? 31.839 15.649 6.439 1.00 13.64 29 ARG B CA 1
ATOM 683 C C . ARG B 1 19 ? 32.776 15.940 7.627 1.00 14.04 29 ARG B C 1
ATOM 684 O O . ARG B 1 19 ? 33.808 15.255 7.799 1.00 13.64 29 ARG B O 1
ATOM 692 N N . ALA B 1 20 ? 32.373 16.891 8.481 1.00 12.51 30 ALA B N 1
ATOM 693 C CA . ALA B 1 20 ? 33.138 17.232 9.691 1.00 14.50 30 ALA B CA 1
ATOM 694 C C . ALA B 1 20 ? 33.321 16.068 10.659 1.00 14.49 30 ALA B C 1
ATOM 695 O O . ALA B 1 20 ? 34.431 15.813 11.156 1.00 13.12 30 ALA B O 1
ATOM 697 N N . VAL B 1 21 ? 32.254 15.287 10.856 1.00 14.05 31 VAL B N 1
ATOM 698 C CA . VAL B 1 21 ? 32.361 14.062 11.648 1.00 12.50 31 VAL B CA 1
ATOM 699 C C . VAL B 1 21 ? 33.349 13.064 11.064 1.00 13.46 31 VAL B C 1
ATOM 700 O O . VAL B 1 21 ? 34.207 12.537 11.784 1.00 13.75 31 VAL B O 1
ATOM 704 N N . LEU B 1 22 ? 33.207 12.772 9.772 1.00 13.70 32 LEU B N 1
ATOM 705 C CA . LEU B 1 22 ? 33.976 11.672 9.158 1.00 11.28 32 LEU B CA 1
ATOM 706 C C . LEU B 1 22 ? 35.451 12.061 9.035 1.00 14.60 32 LEU B C 1
ATOM 707 O O . LEU B 1 22 ? 36.326 11.217 9.170 1.00 13.32 32 LEU B O 1
ATOM 712 N N . GLN B 1 23 ? 35.722 13.327 8.788 1.00 15.26 33 GLN B N 1
ATOM 713 C CA . GLN B 1 23 ? 37.127 13.725 8.601 1.00 20.14 33 GLN B CA 1
ATOM 714 C C . GLN B 1 23 ? 38.013 13.546 9.840 1.00 23.98 33 GLN B C 1
ATOM 715 O O . GLN B 1 23 ? 39.210 13.265 9.689 1.00 26.22 33 GLN B O 1
ATOM 721 N N . SER B 1 24 ? 37.410 13.554 11.037 1.00 26.10 34 SER B N 1
ATOM 722 C CA . SER B 1 24 ? 38.145 13.275 12.317 1.00 29.73 34 SER B CA 1
ATOM 723 C C . SER B 1 24 ? 38.696 11.838 12.373 1.00 30.78 34 SER B C 1
ATOM 724 O O . SER B 1 24 ? 39.650 11.548 13.089 1.00 32.02 34 SER B O 1
ATOM 727 N N . HIS B 1 25 ? 38.053 10.924 11.658 1.00 28.69 35 HIS B N 1
ATOM 728 C CA . HIS B 1 25 ? 38.274 9.518 11.888 1.00 27.51 35 HIS B CA 1
ATOM 729 C C . HIS B 1 25 ? 39.014 8.896 10.719 1.00 27.61 35 HIS B C 1
ATOM 730 O O . HIS B 1 25 ? 38.408 8.581 9.687 1.00 27.29 35 HIS B O 1
ATOM 737 N N . LYS B 1 26 ? 40.323 8.672 10.886 1.00 28.42 36 LYS B N 1
ATOM 738 C CA . LYS B 1 26 ? 41.170 8.203 9.777 1.00 27.68 36 LYS B CA 1
ATOM 739 C C . LYS B 1 26 ? 40.820 6.816 9.262 1.00 27.55 36 LYS B C 1
ATOM 740 O O . LYS B 1 26 ? 41.067 6.509 8.088 1.00 28.95 36 LYS B O 1
ATOM 742 N N . ASN B 1 27 ? 40.328 5.951 10.149 1.00 24.28 37 ASN B N 1
ATOM 743 C CA . ASN B 1 27 ? 39.878 4.623 9.739 1.00 23.35 37 ASN B CA 1
ATOM 744 C C . ASN B 1 27 ? 38.358 4.548 9.576 1.00 20.80 37 ASN B C 1
ATOM 745 O O . ASN B 1 27 ? 37.778 3.460 9.618 1.00 18.98 37 ASN B O 1
ATOM 750 N N . GLY B 1 28 ? 37.717 5.699 9.394 1.00 18.20 38 GLY B N 1
ATOM 751 C CA . GLY B 1 28 ? 36.283 5.716 9.115 1.00 15.44 38 GLY B CA 1
ATOM 752 C C . GLY B 1 28 ? 35.456 5.488 10.365 1.00 14.91 38 GLY B C 1
ATOM 753 O O . GLY B 1 28 ? 36.000 5.343 11.483 1.00 13.51 38 GLY B O 1
ATOM 754 N N . VAL B 1 29 ? 34.134 5.464 10.186 1.00 11.65 39 VAL B N 1
ATOM 755 C CA . VAL B 1 29 ? 33.209 5.253 11.288 1.00 11.04 39 VAL B CA 1
ATOM 756 C C . VAL B 1 29 ? 32.280 4.120 10.902 1.00 10.67 39 VAL B C 1
ATOM 757 O O . VAL B 1 29 ? 31.596 4.199 9.887 1.00 9.61 39 VAL B O 1
ATOM 761 N N . ALA B 1 30 ? 32.229 3.080 11.739 1.00 11.29 40 ALA B N 1
ATOM 762 C CA . ALA B 1 30 ? 31.237 2.020 11.552 1.00 11.44 40 ALA B CA 1
ATOM 763 C C . ALA B 1 30 ? 29.825 2.586 11.535 1.00 10.00 40 ALA B C 1
ATOM 764 O O . ALA B 1 30 ? 29.443 3.387 12.409 1.00 8.39 40 ALA B O 1
ATOM 766 N N . LEU B 1 31 ? 29.004 2.147 10.579 1.00 8.82 41 LEU B N 1
ATOM 767 C CA . LEU B 1 31 ? 27.681 2.737 10.467 1.00 8.82 41 LEU B CA 1
ATOM 768 C C . LEU B 1 31 ? 26.898 2.672 11.789 1.00 9.97 41 LEU B C 1
ATOM 769 O O . LEU B 1 31 ? 26.282 3.686 12.192 1.00 9.39 41 LEU B O 1
ATOM 774 N N . PRO B 1 32 ? 26.955 1.529 12.526 1.00 10.96 42 PRO B N 1
ATOM 775 C CA . PRO B 1 32 ? 26.181 1.474 13.799 1.00 11.70 42 PRO B CA 1
ATOM 776 C C . PRO B 1 32 ? 26.576 2.564 14.812 1.00 11.30 42 PRO B C 1
ATOM 777 O O . PRO B 1 32 ? 25.758 2.926 15.684 1.00 12.10 42 PRO B O 1
ATOM 781 N N . ARG B 1 33 ? 27.787 3.105 14.660 1.00 10.91 43 ARG B N 1
ATOM 782 C CA . ARG B 1 33 ? 28.337 4.114 15.580 1.00 11.24 43 ARG B CA 1
ATOM 783 C C . ARG B 1 33 ? 28.135 5.530 15.064 1.00 10.66 43 ARG B C 1
ATOM 784 O O . ARG B 1 33 ? 28.406 6.502 15.771 1.00 9.50 43 ARG B O 1
ATOM 792 N N . LEU B 1 34 ? 27.654 5.662 13.833 1.00 10.52 44 LEU B N 1
ATOM 793 C CA . LEU B 1 34 ? 27.680 6.987 13.180 1.00 10.53 44 LEU B CA 1
ATOM 794 C C . LEU B 1 34 ? 26.719 8.014 13.817 1.00 9.47 44 LEU B C 1
ATOM 795 O O . LEU B 1 34 ? 27.103 9.178 14.026 1.00 9.73 44 LEU B O 1
ATOM 800 N N . GLN B 1 35 ? 25.488 7.600 14.161 1.00 8.88 45 GLN B N 1
ATOM 801 C CA . GLN B 1 35 ? 24.548 8.559 14.723 1.00 10.45 45 GLN B CA 1
ATOM 802 C C . GLN B 1 35 ? 25.157 9.099 16.022 1.00 11.33 45 GLN B C 1
ATOM 803 O O . GLN B 1 35 ? 25.114 10.311 16.304 1.00 10.88 45 GLN B O 1
ATOM 809 N N . GLY B 1 36 ? 25.683 8.204 16.842 1.00 12.20 46 GLY B N 1
ATOM 810 C CA . GLY B 1 36 ? 26.317 8.637 18.111 1.00 12.77 46 GLY B CA 1
ATOM 811 C C . GLY B 1 36 ? 27.510 9.596 17.892 1.00 13.86 46 GLY B C 1
ATOM 812 O O . GLY B 1 36 ? 27.678 10.600 18.638 1.00 13.67 46 GLY B O 1
ATOM 813 N N . GLU B 1 37 ? 28.386 9.250 16.949 1.00 12.47 47 GLU B N 1
ATOM 814 C CA . GLU B 1 37 ? 29.560 10.109 16.672 1.00 14.03 47 GLU B CA 1
ATOM 815 C C . GLU B 1 37 ? 29.135 11.458 16.087 1.00 12.36 47 GLU B C 1
ATOM 816 O O . GLU B 1 37 ? 29.728 12.498 16.420 1.00 13.66 47 GLU B O 1
ATOM 822 N N . TYR B 1 38 ? 28.090 11.478 15.244 1.00 10.71 48 TYR B N 1
ATOM 823 C CA . TYR B 1 38 ? 27.569 12.744 14.738 1.00 8.99 48 TYR B CA 1
ATOM 824 C C . TYR B 1 38 ? 26.925 13.567 15.894 1.00 9.66 48 TYR B C 1
ATOM 825 O O . TYR B 1 38 ? 27.122 14.811 15.988 1.00 12.14 48 TYR B O 1
ATOM 834 N N A ARG B 1 39 ? 26.248 12.909 16.775 0.00 2.17 49 ARG B N 1
ATOM 835 N N B ARG B 1 39 ? 26.140 12.907 16.752 0.50 2.14 49 ARG B N 1
ATOM 836 C CA A ARG B 1 39 ? 25.636 13.640 17.882 0.00 3.20 49 ARG B CA 1
ATOM 837 C CA B ARG B 1 39 ? 25.566 13.629 17.883 0.50 3.84 49 ARG B CA 1
ATOM 838 C C A ARG B 1 39 ? 26.709 14.213 18.814 0.00 6.13 49 ARG B C 1
ATOM 839 C C B ARG B 1 39 ? 26.649 14.206 18.796 0.50 6.54 49 ARG B C 1
ATOM 840 O O A ARG B 1 39 ? 26.550 15.268 19.440 0.00 4.55 49 ARG B O 1
ATOM 841 O O B ARG B 1 39 ? 26.488 15.259 19.415 0.50 5.05 49 ARG B O 1
ATOM 856 N N . SER B 1 40 ? 27.767 13.535 18.868 1.00 12.60 50 SER B N 1
ATOM 857 C CA . SER B 1 40 ? 28.843 14.018 19.750 1.00 16.77 50 SER B CA 1
ATOM 858 C C . SER B 1 40 ? 29.376 15.371 19.258 1.00 19.52 50 SER B C 1
ATOM 859 O O . SER B 1 40 ? 29.684 16.278 20.049 1.00 19.01 50 SER B O 1
ATOM 862 N N . LEU B 1 41 ? 29.423 15.538 17.948 1.00 17.92 51 LEU B N 1
ATOM 863 C CA . LEU B 1 41 ? 29.890 16.779 17.407 1.00 18.10 51 LEU B CA 1
ATOM 864 C C . LEU B 1 41 ? 28.783 17.819 17.412 1.00 19.77 51 LEU B C 1
ATOM 865 O O . LEU B 1 41 ? 28.997 18.943 17.854 1.00 20.30 51 LEU B O 1
ATOM 870 N N . THR B 1 42 ? 27.567 17.424 17.017 1.00 17.20 52 THR B N 1
ATOM 871 C CA . THR B 1 42 ? 26.556 18.383 16.581 1.00 15.65 52 THR B CA 1
ATOM 872 C C . THR B 1 42 ? 25.455 18.605 17.638 1.00 16.57 52 THR B C 1
ATOM 873 O O . THR B 1 42 ? 24.693 19.550 17.526 1.00 18.72 52 THR B O 1
ATOM 877 N N . GLY B 1 43 ? 25.259 17.649 18.540 1.00 14.39 53 GLY B N 1
ATOM 878 C CA . GLY B 1 43 ? 24.165 17.741 19.507 1.00 15.86 53 GLY B CA 1
ATOM 879 C C . GLY B 1 43 ? 22.845 17.118 19.067 1.00 17.71 53 GLY B C 1
ATOM 880 O O . GLY B 1 43 ? 21.950 16.956 19.871 1.00 16.35 53 GLY B O 1
ATOM 881 N N . ASP B 1 44 ? 22.748 16.677 17.811 1.00 15.62 54 ASP B N 1
ATOM 882 C CA . ASP B 1 44 ? 21.528 15.985 17.413 1.00 14.10 54 ASP B CA 1
ATOM 883 C C . ASP B 1 44 ? 21.782 14.895 16.394 1.00 11.83 54 ASP B C 1
ATOM 884 O O . ASP B 1 44 ? 22.941 14.561 16.135 1.00 11.85 54 ASP B O 1
ATOM 889 N N . TRP B 1 45 ? 20.703 14.254 15.929 1.00 10.93 55 TRP B N 1
ATOM 890 C CA . TRP B 1 45 ? 20.826 13.063 15.081 1.00 9.58 55 TRP B CA 1
ATOM 891 C C . TRP B 1 45 ? 20.779 13.457 13.607 1.00 9.89 55 TRP B C 1
ATOM 892 O O . TRP B 1 45 ? 20.289 14.535 13.255 1.00 11.70 55 TRP B O 1
ATOM 903 N N . ILE B 1 46 ? 21.225 12.565 12.719 1.00 9.94 56 ILE B N 1
ATOM 904 C CA . ILE B 1 46 ? 21.138 12.825 11.282 1.00 9.55 56 ILE B CA 1
ATOM 905 C C . ILE B 1 46 ? 19.671 12.604 10.844 1.00 10.46 56 ILE B C 1
ATOM 906 O O . ILE B 1 46 ? 19.113 11.542 11.116 1.00 10.07 56 ILE B O 1
ATOM 911 N N . PRO B 1 47 ? 19.039 13.622 10.247 1.00 9.39 57 PRO B N 1
ATOM 912 C CA . PRO B 1 47 ? 17.568 13.594 10.091 1.00 9.84 57 PRO B CA 1
ATOM 913 C C . PRO B 1 47 ? 17.175 12.880 8.794 1.00 8.99 57 PRO B C 1
ATOM 914 O O . PRO B 1 47 ? 16.644 13.493 7.866 1.00 10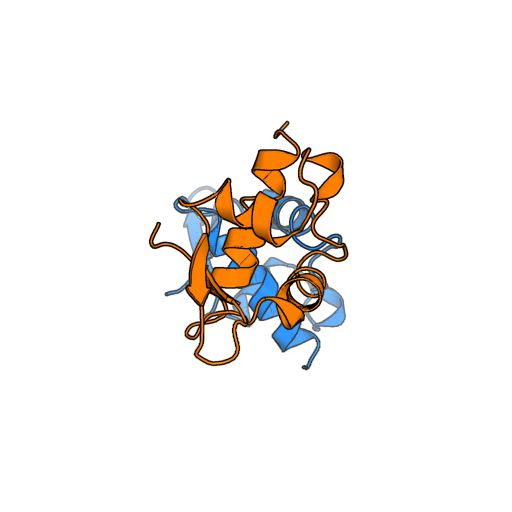.60 57 PRO B O 1
ATOM 918 N N . PHE B 1 48 ? 17.584 11.609 8.672 1.00 10.28 58 PHE B N 1
ATOM 919 C CA . PHE B 1 48 ? 17.469 10.965 7.361 1.00 9.17 58 PHE B CA 1
ATOM 920 C C . PHE B 1 48 ? 16.035 10.817 6.868 1.00 8.67 58 PHE B C 1
ATOM 921 O O . PHE B 1 48 ? 15.792 10.912 5.667 1.00 11.47 58 PHE B O 1
ATOM 929 N N . LYS B 1 49 ? 15.084 10.649 7.783 1.00 8.02 59 LYS B N 1
ATOM 930 C CA . LYS B 1 49 ? 13.669 10.536 7.352 1.00 11.76 59 LYS B CA 1
ATOM 931 C C . LYS B 1 49 ? 13.188 11.884 6.773 1.00 12.48 59 LYS B C 1
ATOM 932 O O . LYS B 1 49 ? 12.533 11.942 5.696 1.00 12.79 59 LYS B O 1
ATOM 938 N N . GLN B 1 50 ? 13.498 12.972 7.483 1.00 11.78 60 GLN B N 1
ATOM 939 C CA . GLN B 1 50 ? 13.184 14.322 6.973 1.00 11.22 60 GLN B CA 1
ATOM 940 C C . GLN B 1 50 ? 13.697 14.582 5.611 1.00 13.35 60 GLN B C 1
ATOM 941 O O . GLN B 1 50 ? 13.032 15.248 4.797 1.00 11.12 60 GLN B O 1
ATOM 947 N N . LEU B 1 51 ? 14.880 14.053 5.324 1.00 12.32 61 LEU B N 1
ATOM 948 C CA . LEU B 1 51 ? 15.560 14.355 4.067 1.00 13.74 61 LEU B CA 1
ATOM 949 C C . LEU B 1 51 ? 15.032 13.462 2.942 1.00 15.43 61 LEU B C 1
ATOM 950 O O . LEU B 1 51 ? 15.430 13.602 1.787 1.00 16.03 61 LEU B O 1
ATOM 955 N N . GLY B 1 52 ? 14.106 12.582 3.302 1.00 12.99 62 GLY B N 1
ATOM 956 C CA . GLY B 1 52 ? 13.338 11.820 2.343 1.00 14.66 62 GLY B CA 1
ATOM 957 C C . GLY B 1 52 ? 13.823 10.387 2.128 1.00 14.52 62 GLY B C 1
ATOM 958 O O . GLY B 1 52 ? 13.483 9.766 1.099 1.00 15.77 62 GLY B O 1
ATOM 959 N N . PHE B 1 53 ? 14.572 9.842 3.091 1.00 12.77 63 PHE B N 1
ATOM 960 C CA . PHE B 1 53 ? 15.123 8.446 2.990 1.00 11.74 63 PHE B CA 1
ATOM 961 C C . PHE B 1 53 ? 14.580 7.499 4.034 1.00 12.25 63 PHE B C 1
ATOM 962 O O . PHE B 1 53 ? 14.353 7.892 5.174 1.00 12.94 63 PHE B O 1
ATOM 970 N N . PRO B 1 54 ? 14.394 6.215 3.661 1.00 12.71 64 PRO B N 1
ATOM 971 C CA . PRO B 1 54 ? 13.787 5.250 4.570 1.00 12.30 64 PRO B CA 1
ATOM 972 C C . PRO B 1 54 ? 14.757 4.771 5.635 1.00 10.75 64 PRO B C 1
ATOM 973 O O . PRO B 1 54 ? 14.334 4.306 6.692 1.00 12.05 64 PRO B O 1
ATOM 977 N N . THR B 1 55 ? 16.047 4.832 5.333 1.00 10.74 65 THR B N 1
ATOM 978 C CA . THR B 1 55 ? 17.083 4.330 6.257 1.00 10.68 65 THR B CA 1
ATOM 979 C C . THR B 1 55 ? 18.245 5.313 6.231 1.00 10.40 65 THR B C 1
ATOM 980 O O . THR B 1 55 ? 18.388 6.092 5.284 1.00 11.18 65 THR B O 1
ATOM 984 N N . LEU B 1 56 ? 19.099 5.232 7.239 1.00 7.79 66 LEU B N 1
ATOM 985 C CA . LEU B 1 56 ? 20.314 6.035 7.257 1.00 8.20 66 LEU B CA 1
ATOM 986 C C . LEU B 1 56 ? 21.225 5.633 6.100 1.00 8.52 66 LEU B C 1
ATOM 987 O O . LEU B 1 56 ? 21.755 6.469 5.407 1.00 8.07 66 LEU B O 1
ATOM 992 N N . GLU B 1 57 ? 21.323 4.341 5.844 1.00 8.60 67 GLU B N 1
ATOM 993 C CA . GLU B 1 57 ? 22.128 3.882 4.702 1.00 8.67 67 GLU B CA 1
ATOM 994 C C . GLU B 1 57 ? 21.678 4.491 3.367 1.00 6.63 67 GLU B C 1
ATOM 995 O O . GLU B 1 57 ? 22.537 4.893 2.550 1.00 8.55 67 GLU B O 1
ATOM 1001 N N . ALA B 1 58 ? 20.362 4.572 3.123 1.00 8.05 68 ALA B N 1
ATOM 1002 C CA . ALA B 1 58 ? 19.868 5.171 1.884 1.00 8.25 68 ALA B CA 1
ATOM 1003 C C . ALA B 1 58 ? 20.225 6.649 1.766 1.00 10.34 68 ALA B C 1
ATOM 1004 O O . ALA B 1 58 ? 20.619 7.129 0.691 1.00 8.29 68 ALA B O 1
ATOM 1006 N N . TYR B 1 59 ? 20.161 7.371 2.879 1.00 8.63 69 TYR B N 1
ATOM 1007 C CA . TYR B 1 59 ? 20.634 8.773 2.850 1.00 7.70 69 TYR B CA 1
ATOM 1008 C C . TYR B 1 59 ? 22.125 8.841 2.516 1.00 8.45 69 TYR B C 1
ATOM 1009 O O . TYR B 1 59 ? 22.566 9.629 1.663 1.00 7.98 69 TYR B O 1
ATOM 1018 N N . LEU B 1 60 ? 22.913 7.988 3.161 1.00 6.96 70 LEU B N 1
ATOM 1019 C CA . LEU B 1 60 ? 24.355 8.051 2.933 1.00 7.87 70 LEU B CA 1
ATOM 1020 C C . LEU B 1 60 ? 24.702 7.747 1.481 1.00 8.29 70 LEU B C 1
ATOM 1021 O O . LEU B 1 60 ? 25.625 8.373 0.916 1.00 10.16 70 LEU B O 1
ATOM 1026 N N . ARG B 1 61 ? 24.015 6.755 0.886 1.00 9.66 71 ARG B N 1
ATOM 1027 C CA . ARG B 1 61 ? 24.211 6.446 -0.556 1.00 8.99 71 ARG B CA 1
ATOM 1028 C C . ARG B 1 61 ? 23.978 7.683 -1.436 1.00 10.45 71 ARG B C 1
ATOM 1029 O O . ARG B 1 61 ? 24.555 7.810 -2.545 1.00 11.03 71 ARG B O 1
ATOM 1037 N N . SER B 1 62 ? 23.102 8.568 -0.963 1.00 10.30 72 SER B N 1
ATOM 1038 C CA . SER B 1 62 ? 22.674 9.744 -1.772 1.00 11.41 72 SER B CA 1
ATOM 1039 C C . SER B 1 62 ? 23.690 10.899 -1.732 1.00 11.21 72 SER B C 1
ATOM 1040 O O . SER B 1 62 ? 23.584 11.866 -2.522 1.00 10.76 72 SER B O 1
ATOM 1043 N N . VAL B 1 63 ? 24.714 10.770 -0.881 1.00 9.99 73 VAL B N 1
ATOM 1044 C CA . VAL B 1 63 ? 25.754 11.800 -0.769 1.00 10.44 73 VAL B CA 1
ATOM 1045 C C . VAL B 1 63 ? 27.175 11.230 -0.976 1.00 9.29 73 VAL B C 1
ATOM 1046 O O . VAL B 1 63 ? 28.062 11.382 -0.109 1.00 9.07 73 VAL B O 1
ATOM 1050 N N . PRO B 1 64 ? 27.428 10.668 -2.183 1.00 10.44 74 PRO B N 1
ATOM 1051 C CA . PRO B 1 64 ? 28.673 9.923 -2.458 1.00 10.66 74 PRO B CA 1
ATOM 1052 C C . PRO B 1 64 ? 29.920 10.803 -2.471 1.00 11.14 74 PRO B C 1
ATOM 1053 O O . PRO B 1 64 ? 31.021 10.303 -2.249 1.00 11.33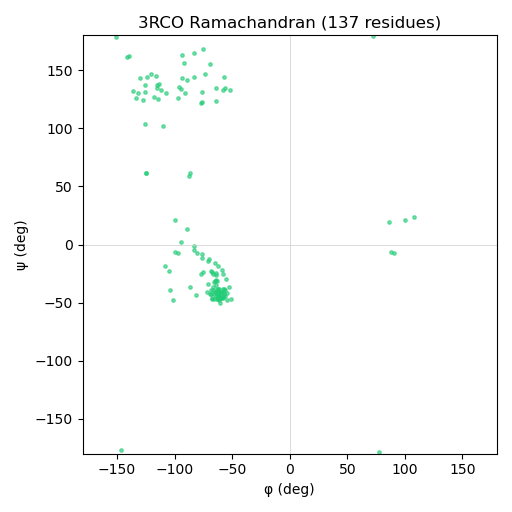 74 PRO B O 1
ATOM 1057 N N . ALA B 1 65 ? 29.751 12.105 -2.721 1.00 12.42 75 ALA B N 1
ATOM 1058 C CA . ALA B 1 65 ? 30.917 13.018 -2.668 1.00 13.34 75 ALA B CA 1
ATOM 1059 C C . ALA B 1 65 ? 31.252 13.483 -1.254 1.00 13.59 75 ALA B C 1
ATOM 1060 O O . ALA B 1 65 ? 32.336 14.054 -1.012 1.00 15.00 75 ALA B O 1
ATOM 1062 N N . VAL B 1 66 ? 30.420 13.090 -0.292 1.00 10.18 76 VAL B N 1
ATOM 1063 C CA . VAL B 1 66 ? 30.707 13.304 1.132 1.00 11.91 76 VAL B CA 1
ATOM 1064 C C . VAL B 1 66 ? 31.230 12.033 1.800 1.00 11.42 76 VAL B C 1
ATOM 1065 O O . VAL B 1 66 ? 32.205 12.075 2.588 1.00 11.20 76 VAL B O 1
ATOM 1069 N N . VAL B 1 67 ? 30.541 10.921 1.547 1.00 9.42 77 VAL B N 1
ATOM 1070 C CA . VAL B 1 67 ? 30.812 9.675 2.272 1.00 9.53 77 VAL B CA 1
ATOM 1071 C C . VAL B 1 67 ? 31.096 8.524 1.314 1.00 8.41 77 VAL B C 1
ATOM 1072 O O . VAL B 1 67 ? 30.347 8.340 0.341 1.00 8.81 77 VAL B O 1
ATOM 1076 N N . ARG B 1 68 ? 32.181 7.788 1.582 0.50 2.00 78 ARG B N 1
ATOM 1077 C CA . ARG B 1 68 ? 32.442 6.512 0.910 0.50 2.31 78 ARG B CA 1
ATOM 1078 C C . ARG B 1 68 ? 31.977 5.386 1.791 0.50 2.00 78 ARG B C 1
ATOM 1079 O O . ARG B 1 68 ? 32.288 5.341 2.966 0.50 2.00 78 ARG B O 1
ATOM 1087 N N . ILE B 1 69 ? 31.142 4.533 1.219 1.00 6.99 79 ILE B N 1
ATOM 1088 C CA . ILE B 1 69 ? 30.653 3.308 1.906 1.00 7.67 79 ILE B CA 1
ATOM 1089 C C . ILE B 1 69 ? 31.520 2.105 1.479 1.00 9.83 79 ILE B C 1
ATOM 1090 O O . ILE B 1 69 ? 31.802 1.919 0.284 1.00 9.73 79 ILE B O 1
ATOM 1095 N N . GLU B 1 70 ? 31.903 1.296 2.467 1.00 7.90 80 GLU B N 1
ATOM 1096 C CA . GLU B 1 70 ? 32.563 -0.026 2.230 1.00 10.80 80 GLU B CA 1
ATOM 1097 C C . GLU B 1 70 ? 31.935 -1.053 3.173 1.00 9.85 80 GLU B C 1
ATOM 1098 O O . GLU B 1 70 ? 31.785 -0.796 4.381 1.00 12.10 80 GLU B O 1
ATOM 1104 N N . THR B 1 71 ? 31.558 -2.213 2.635 1.00 10.01 81 THR B N 1
ATOM 1105 C CA . THR B 1 71 ? 30.937 -3.249 3.498 1.00 8.65 81 THR B CA 1
ATOM 1106 C C . THR B 1 71 ? 32.021 -4.172 4.022 1.00 11.29 81 THR B C 1
ATOM 1107 O O . THR B 1 71 ? 33.056 -4.305 3.405 1.00 11.11 81 THR B O 1
ATOM 1111 N N . SER B 1 72 ? 31.766 -4.827 5.158 1.00 13.93 82 SER B N 1
ATOM 1112 C CA . SER B 1 72 ? 32.709 -5.805 5.691 1.00 13.64 82 SER B CA 1
ATOM 1113 C C . SER B 1 72 ? 32.128 -7.221 5.522 1.00 11.92 82 SER B C 1
ATOM 1114 O O . SER B 1 72 ? 30.995 -7.393 5.042 1.00 11.69 82 SER B O 1
ATOM 1117 N N A ARG B 1 73 ? 32.894 -8.227 5.909 0.70 11.64 83 ARG B N 1
ATOM 1118 N N B ARG B 1 73 ? 32.875 -8.216 5.984 0.30 12.30 83 ARG B N 1
ATOM 1119 C CA A ARG B 1 73 ? 32.446 -9.601 5.702 0.70 12.61 83 ARG B CA 1
ATOM 1120 C CA B ARG B 1 73 ? 32.462 -9.607 5.849 0.30 13.02 83 ARG B CA 1
ATOM 1121 C C A ARG B 1 73 ? 31.153 -9.888 6.465 0.70 12.82 83 ARG B C 1
ATOM 1122 C C B ARG B 1 73 ? 31.130 -9.916 6.531 0.30 13.31 83 ARG B C 1
ATOM 1123 O O A ARG B 1 73 ? 30.407 -10.821 6.134 0.70 13.37 83 ARG B O 1
ATOM 1124 O O B ARG B 1 73 ? 30.413 -10.832 6.114 0.30 13.44 83 ARG B O 1
ATOM 1139 N N A SER B 1 74 ? 30.923 -9.155 7.546 0.50 12.88 84 SER B N 1
ATOM 1140 N N B SER B 1 74 ? 30.838 -9.222 7.627 0.50 13.62 84 SER B N 1
ATOM 1141 C CA A SER B 1 74 ? 29.732 -9.378 8.382 0.50 13.07 84 SER B CA 1
ATOM 1142 C CA B SER B 1 74 ? 29.609 -9.483 8.374 0.50 13.97 84 SER B CA 1
ATOM 1143 C C A SER B 1 74 ? 28.489 -8.769 7.760 0.50 13.34 84 SER B C 1
ATOM 1144 C C B SER B 1 74 ? 28.477 -8.579 7.931 0.50 13.80 84 SER B C 1
ATOM 1145 O O A SER B 1 74 ? 27.357 -9.132 8.111 0.50 13.26 84 SER B O 1
ATOM 1146 O O B SER B 1 74 ? 27.389 -8.585 8.544 0.50 13.45 84 SER B O 1
ATOM 1151 N N . GLY B 1 75 ? 28.701 -7.832 6.850 1.00 13.13 85 GLY B N 1
ATOM 1152 C CA . 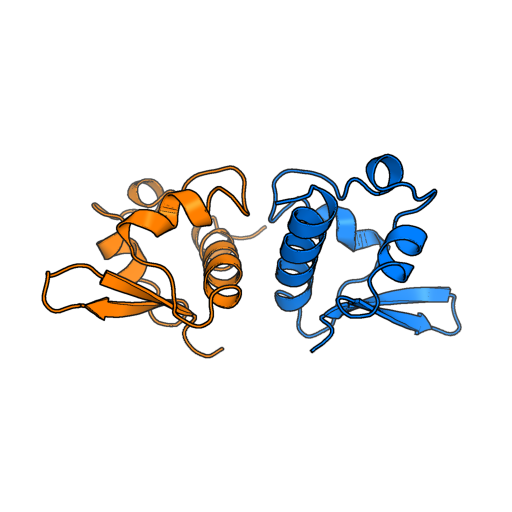GLY B 1 75 ? 27.612 -7.064 6.252 1.00 12.13 85 GLY 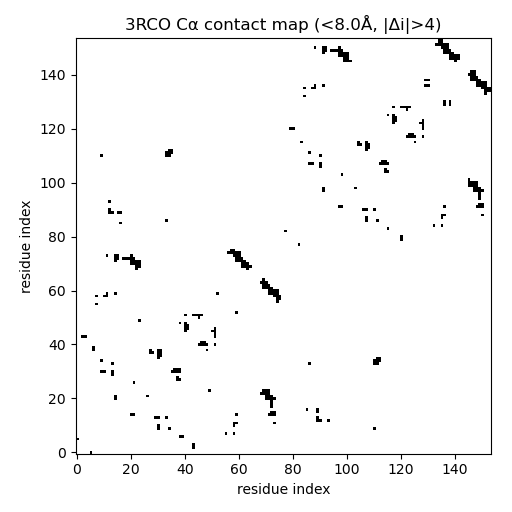B CA 1
ATOM 1153 C C . GLY B 1 75 ? 27.454 -5.682 6.891 1.00 14.83 85 GLY B C 1
ATOM 1154 O O . GLY B 1 75 ? 26.536 -4.945 6.575 1.00 15.62 85 GLY B O 1
ATOM 1155 N N . GLU B 1 76 ? 28.368 -5.312 7.768 1.00 13.29 86 GLU B N 1
ATOM 1156 C CA . GLU B 1 76 ? 28.311 -3.948 8.359 1.00 14.10 86 GLU B CA 1
ATOM 1157 C C . GLU B 1 76 ? 28.974 -2.948 7.422 1.00 13.60 86 GLU B C 1
ATOM 1158 O O . GLU B 1 76 ? 29.928 -3.301 6.723 1.00 16.48 86 GLU B O 1
ATOM 1164 N N . ILE B 1 77 ? 28.436 -1.721 7.360 1.00 9.62 87 ILE B N 1
ATOM 1165 C CA . ILE B 1 77 ? 29.065 -0.660 6.593 1.00 9.08 87 ILE B CA 1
ATOM 1166 C C . ILE B 1 77 ? 30.088 0.137 7.440 1.00 10.70 87 ILE B C 1
ATOM 1167 O O . ILE B 1 77 ? 29.867 0.370 8.636 1.00 10.14 87 ILE B O 1
ATOM 1172 N N . THR B 1 78 ? 31.219 0.517 6.828 1.00 10.17 88 THR B N 1
ATOM 1173 C CA . THR B 1 78 ? 32.079 1.552 7.411 1.00 10.40 88 THR B CA 1
ATOM 1174 C C . THR B 1 78 ? 32.034 2.754 6.490 1.00 10.56 88 THR B C 1
ATOM 1175 O O . THR B 1 78 ? 31.990 2.595 5.274 1.00 8.96 88 THR B O 1
ATOM 1179 N N . CYS B 1 79 ? 31.945 3.934 7.085 1.00 9.43 89 CYS B N 1
ATOM 1180 C CA . CYS B 1 79 ? 31.798 5.182 6.367 1.00 10.29 89 CYS B CA 1
ATOM 1181 C C . CYS B 1 79 ? 33.115 5.934 6.460 1.00 11.78 89 CYS B C 1
ATOM 1182 O O . CYS B 1 79 ? 33.654 6.132 7.574 1.00 12.05 89 CYS B O 1
ATOM 1185 N N . TYR B 1 80 ? 33.602 6.384 5.301 1.00 10.56 90 TYR B N 1
ATOM 1186 C CA . TYR B 1 80 ? 34.847 7.178 5.227 1.00 12.24 90 TYR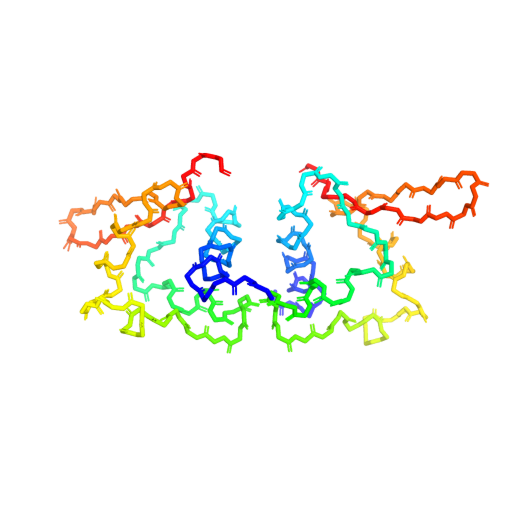 B CA 1
ATOM 1187 C C . TYR B 1 80 ? 34.517 8.531 4.609 1.00 13.66 90 TYR B C 1
ATOM 1188 O O . TYR B 1 80 ? 33.683 8.627 3.680 1.00 15.26 90 TYR B O 1
ATOM 1197 N N . ALA B 1 81 ? 35.228 9.563 5.043 1.00 14.13 91 ALA B N 1
ATOM 1198 C CA . ALA B 1 81 ? 35.169 10.836 4.352 1.00 15.64 91 ALA B CA 1
ATOM 1199 C C . ALA B 1 81 ? 35.733 10.704 2.913 1.00 17.56 91 ALA B C 1
ATOM 1200 O O . ALA B 1 81 ? 36.857 10.244 2.710 1.00 18.47 91 ALA B O 1
ATOM 1202 N N . MET B 1 82 ? 34.925 11.065 1.931 1.00 19.96 92 MET B N 1
ATOM 1203 C CA . MET B 1 82 ? 35.321 10.975 0.534 1.00 23.39 92 MET B CA 1
ATOM 1204 C C . MET B 1 82 ? 36.258 12.142 0.291 1.00 27.54 92 MET B C 1
ATOM 1205 O O . MET B 1 82 ? 35.993 13.242 0.772 1.00 27.47 92 MET B O 1
ATOM 1210 N N . ALA B 1 83 ? 37.414 11.882 -0.327 1.00 31.44 93 ALA B N 1
ATOM 1211 C CA . ALA B 1 83 ? 38.425 12.930 -0.485 1.00 36.26 93 ALA B CA 1
ATOM 1212 C C . ALA B 1 83 ? 37.793 14.170 -1.121 1.00 39.99 93 ALA B C 1
ATOM 1213 O O . ALA B 1 83 ? 37.029 14.056 -2.094 1.00 38.83 93 ALA B O 1
ATOM 1215 N N . CYS B 1 84 ? 38.082 15.340 -0.539 1.00 43.23 94 CYS B N 1
ATOM 1216 C CA . CYS B 1 84 ? 37.430 16.614 -0.900 1.00 47.14 94 CYS B CA 1
ATOM 1217 C C . CYS B 1 84 ? 36.284 16.932 0.046 1.00 47.58 94 CYS B C 1
ATOM 1218 O O . CYS B 1 84 ? 36.223 18.025 0.603 1.00 49.91 94 CYS B O 1
#
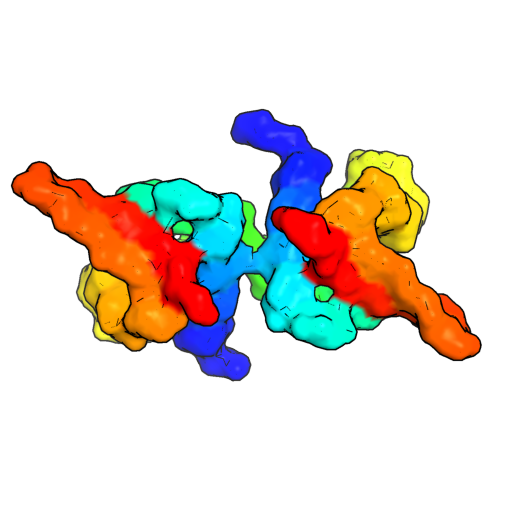
Organism: Homo sapiens (NCBI:txid9606)